Protein AF-A0A1C2HNH4-F1 (afdb_monomer_lite)

Foldseek 3Di:
DPPVVLVVVLVVLVVQLVVLVVQLVVLVVVLVVLVVVLVVLVVVLVVLVPDDDDDPVSVVVNVVSNVVSVVVNVVSVVVSVVSVVVNVVSVVSSVVSVVVSVVSVVVVVVVVVVVVVVVVVVVD

Structure (mmCIF, N/CA/C/O backbone):
data_AF-A0A1C2HNH4-F1
#
_entry.id   AF-A0A1C2HNH4-F1
#
loop_
_atom_site.group_PDB
_atom_site.id
_atom_site.type_symbol
_atom_site.label_atom_id
_atom_site.label_alt_id
_atom_site.label_comp_id
_atom_site.label_asym_id
_atom_site.label_entity_id
_atom_site.label_seq_id
_atom_site.pdbx_PDB_ins_code
_atom_site.Cartn_x
_atom_site.Cartn_y
_atom_site.Cartn_z
_atom_site.occupancy
_atom_site.B_iso_or_equiv
_atom_site.auth_seq_id
_atom_site.auth_comp_id
_atom_site.auth_asym_id
_atom_site.auth_atom_id
_atom_site.pdbx_PDB_model_num
ATOM 1 N N . MET A 1 1 ? 28.973 -1.420 -26.591 1.00 51.28 1 MET A N 1
ATOM 2 C CA . MET A 1 1 ? 28.534 -2.303 -25.484 1.00 51.28 1 MET A CA 1
ATOM 3 C C . MET A 1 1 ? 28.075 -3.635 -26.064 1.00 51.28 1 MET A C 1
ATOM 5 O O . MET A 1 1 ? 27.394 -3.613 -27.083 1.00 51.28 1 MET A O 1
ATOM 9 N N . SER A 1 2 ? 28.463 -4.782 -25.493 1.00 56.69 2 SER A N 1
ATOM 10 C CA . SER A 1 2 ? 27.964 -6.080 -25.979 1.00 56.69 2 SER A CA 1
ATOM 11 C C . SER A 1 2 ? 26.452 -6.173 -25.726 1.00 56.69 2 SER A C 1
ATOM 13 O O . SER A 1 2 ? 25.990 -5.750 -24.667 1.00 56.69 2 SER A O 1
ATOM 15 N N . LYS A 1 3 ? 25.674 -6.693 -26.694 1.00 61.44 3 LYS A N 1
ATOM 16 C CA . LYS A 1 3 ? 24.198 -6.822 -26.616 1.00 61.44 3 LYS A CA 1
ATOM 17 C C . LYS A 1 3 ? 23.726 -7.374 -25.261 1.00 61.44 3 LYS A C 1
ATOM 19 O O . LYS A 1 3 ? 22.752 -6.873 -24.720 1.00 61.44 3 LYS A O 1
ATOM 24 N N . ASN A 1 4 ? 24.490 -8.315 -24.708 1.00 78.94 4 ASN A N 1
ATOM 25 C CA . ASN A 1 4 ? 24.215 -8.989 -23.444 1.00 78.94 4 ASN A CA 1
ATOM 26 C C . ASN A 1 4 ? 24.174 -8.027 -22.235 1.00 78.94 4 ASN A C 1
ATOM 28 O O . ASN A 1 4 ? 23.299 -8.141 -21.390 1.00 78.94 4 ASN A O 1
ATOM 32 N N . ARG A 1 5 ? 25.051 -7.012 -22.177 1.00 86.25 5 ARG A N 1
ATOM 33 C CA . ARG A 1 5 ? 25.101 -6.078 -21.033 1.00 86.25 5 ARG A CA 1
ATOM 34 C C . ARG A 1 5 ? 23.911 -5.121 -20.982 1.00 86.25 5 ARG A C 1
ATOM 36 O O . ARG A 1 5 ? 23.468 -4.761 -19.902 1.00 86.25 5 ARG A O 1
ATOM 43 N N . PHE A 1 6 ? 23.402 -4.687 -22.134 1.00 88.88 6 PHE A N 1
ATOM 44 C CA . PHE A 1 6 ? 22.273 -3.755 -22.162 1.00 88.88 6 PHE A CA 1
ATOM 45 C C . PHE A 1 6 ? 20.948 -4.459 -21.849 1.00 88.88 6 PHE A C 1
ATOM 47 O O . PHE A 1 6 ? 20.142 -3.927 -21.094 1.00 88.88 6 PHE A O 1
ATOM 54 N N . ASP A 1 7 ? 20.761 -5.682 -22.355 1.00 90.00 7 ASP A N 1
ATOM 55 C CA . ASP A 1 7 ? 19.601 -6.508 -21.996 1.00 90.00 7 ASP A CA 1
ATOM 56 C C . ASP A 1 7 ? 19.618 -6.865 -20.494 1.00 90.00 7 ASP A C 1
ATOM 58 O O . ASP A 1 7 ? 18.584 -6.791 -19.835 1.00 90.00 7 ASP A O 1
ATOM 62 N N . GLN A 1 8 ? 20.798 -7.133 -19.915 1.00 93.12 8 GLN A N 1
ATOM 63 C CA . GLN A 1 8 ? 20.963 -7.307 -18.464 1.00 93.12 8 GLN A CA 1
ATOM 64 C C . GLN A 1 8 ? 20.545 -6.065 -17.662 1.00 93.12 8 GLN A C 1
ATOM 66 O O . GLN A 1 8 ? 19.878 -6.197 -16.640 1.00 93.12 8 GLN A O 1
ATOM 71 N N . LEU A 1 9 ? 20.898 -4.856 -18.116 1.00 94.06 9 LEU A N 1
ATOM 72 C CA . LEU A 1 9 ? 20.487 -3.618 -17.441 1.00 94.06 9 LEU A CA 1
ATOM 73 C C . LEU A 1 9 ? 18.966 -3.427 -17.451 1.00 94.06 9 LEU A C 1
ATOM 75 O O . LEU A 1 9 ? 18.409 -2.977 -16.452 1.00 94.06 9 LEU A O 1
ATOM 79 N N . ILE A 1 10 ? 18.294 -3.784 -18.549 1.00 95.19 10 ILE A N 1
ATOM 80 C CA . ILE A 1 10 ? 16.827 -3.735 -18.635 1.00 95.19 10 ILE A CA 1
ATOM 81 C C . ILE A 1 10 ? 16.208 -4.727 -17.651 1.00 95.19 10 ILE A C 1
ATOM 83 O O . ILE A 1 10 ? 15.329 -4.337 -16.891 1.00 95.19 10 ILE A O 1
ATOM 87 N N . ALA A 1 11 ? 16.709 -5.965 -17.602 1.00 95.25 11 ALA A N 1
ATOM 88 C CA . ALA A 1 11 ? 16.213 -6.984 -16.677 1.00 95.25 11 ALA A CA 1
ATOM 89 C C . ALA A 1 11 ? 16.398 -6.581 -15.199 1.00 95.25 11 ALA A C 1
ATOM 91 O O . ALA A 1 11 ? 15.506 -6.776 -14.371 1.00 95.25 11 ALA A O 1
ATOM 92 N N . ILE A 1 12 ? 17.534 -5.959 -14.857 1.00 95.94 12 ILE A N 1
ATOM 93 C CA . ILE A 1 12 ? 17.764 -5.408 -13.513 1.00 95.94 12 ILE A CA 1
ATOM 94 C C . ILE A 1 12 ? 16.768 -4.279 -13.220 1.00 95.94 12 ILE A C 1
ATOM 96 O O . ILE A 1 12 ? 16.172 -4.249 -12.144 1.00 95.94 12 ILE A O 1
ATOM 100 N N . ALA A 1 13 ? 16.557 -3.360 -14.166 1.00 96.38 13 ALA A N 1
ATOM 101 C CA . ALA A 1 13 ? 15.600 -2.269 -14.002 1.00 96.38 13 ALA A CA 1
ATOM 102 C C . ALA A 1 13 ? 14.155 -2.774 -13.857 1.00 96.38 13 ALA A C 1
ATOM 104 O O . ALA A 1 13 ? 13.400 -2.222 -13.060 1.00 96.38 13 ALA A O 1
ATOM 105 N N . GLU A 1 14 ? 13.783 -3.834 -14.577 1.00 96.88 14 GLU A N 1
ATOM 106 C CA . GLU A 1 14 ? 12.489 -4.507 -14.449 1.00 96.88 14 GLU A CA 1
ATOM 107 C C . GLU A 1 14 ? 12.315 -5.121 -13.058 1.00 96.88 14 GLU A C 1
ATOM 109 O O . GLU A 1 14 ? 11.321 -4.850 -12.390 1.00 96.88 14 GLU A O 1
ATOM 114 N N . THR A 1 15 ? 13.328 -5.838 -12.570 1.00 97.50 15 THR A N 1
ATOM 115 C CA . THR A 1 15 ? 13.298 -6.428 -11.225 1.00 97.50 15 THR A CA 1
ATOM 116 C C . THR A 1 15 ? 13.156 -5.349 -10.147 1.00 97.50 15 THR A C 1
ATOM 118 O O . THR A 1 15 ? 12.340 -5.474 -9.239 1.00 97.50 15 THR A O 1
ATOM 121 N N . LEU A 1 16 ? 13.915 -4.251 -10.249 1.00 96.94 16 LEU A N 1
ATOM 122 C CA . LEU A 1 16 ? 13.822 -3.132 -9.304 1.00 96.94 16 LEU A CA 1
ATOM 123 C C . LEU A 1 16 ? 12.452 -2.445 -9.355 1.00 96.94 16 LEU A C 1
ATOM 125 O O . LEU A 1 16 ? 11.907 -2.084 -8.314 1.00 96.94 16 LEU A O 1
ATOM 129 N N . LYS A 1 17 ? 11.888 -2.275 -10.556 1.00 97.06 17 LYS A N 1
ATOM 130 C CA . LYS A 1 17 ? 10.528 -1.764 -10.758 1.00 97.06 17 LYS A CA 1
ATOM 131 C C . LYS A 1 17 ? 9.509 -2.651 -10.039 1.00 97.06 17 LYS A C 1
ATOM 133 O O . LYS A 1 17 ? 8.698 -2.131 -9.275 1.00 97.06 17 LYS A O 1
ATOM 138 N N . ASP A 1 18 ? 9.579 -3.964 -10.230 1.00 97.31 18 ASP A N 1
ATOM 139 C CA . ASP A 1 18 ? 8.629 -4.910 -9.636 1.00 97.31 18 A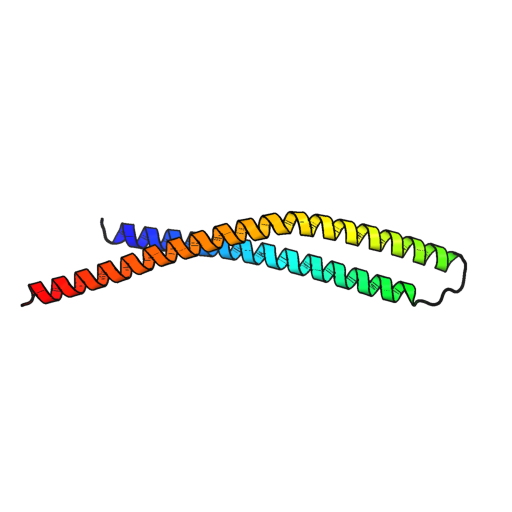SP A CA 1
ATOM 140 C C . ASP A 1 18 ? 8.751 -4.972 -8.109 1.00 97.31 18 ASP A C 1
ATOM 142 O O . ASP A 1 18 ? 7.739 -5.008 -7.407 1.00 97.31 18 ASP A O 1
ATOM 146 N N . VAL A 1 19 ? 9.974 -4.904 -7.573 1.00 97.75 19 VAL A N 1
ATOM 147 C CA . VAL A 1 19 ? 10.218 -4.851 -6.124 1.00 97.75 19 VAL A CA 1
ATOM 148 C C . VAL A 1 19 ? 9.586 -3.606 -5.497 1.00 97.75 19 VAL A C 1
ATOM 150 O O . VAL A 1 19 ? 8.871 -3.724 -4.499 1.00 97.75 19 VAL A O 1
ATOM 153 N N . GLU A 1 20 ? 9.797 -2.421 -6.076 1.00 97.12 20 GLU A N 1
ATOM 154 C CA . GLU A 1 20 ? 9.234 -1.180 -5.526 1.00 97.12 20 GLU A CA 1
ATOM 155 C C . GLU A 1 20 ? 7.707 -1.115 -5.677 1.00 97.12 20 GLU A C 1
ATOM 157 O O . GLU A 1 20 ? 7.013 -0.652 -4.768 1.00 97.12 20 GLU A O 1
ATOM 162 N N . LEU A 1 21 ? 7.153 -1.630 -6.781 1.00 97.56 21 LEU A N 1
ATOM 163 C CA . LEU A 1 21 ? 5.702 -1.761 -6.945 1.00 97.56 21 LEU A CA 1
ATOM 164 C C . LEU A 1 21 ? 5.106 -2.741 -5.929 1.00 97.56 21 LEU A C 1
ATOM 166 O O . LEU A 1 21 ? 4.074 -2.447 -5.324 1.00 97.56 21 LEU A O 1
ATOM 170 N N . GLY A 1 22 ? 5.775 -3.870 -5.688 1.00 98.00 22 GLY A N 1
ATOM 171 C CA . GLY A 1 22 ? 5.382 -4.835 -4.666 1.00 98.00 22 GLY A CA 1
ATOM 172 C C . GLY A 1 22 ? 5.407 -4.234 -3.260 1.00 98.00 22 GLY A C 1
ATOM 173 O O . GLY A 1 22 ? 4.477 -4.447 -2.480 1.00 98.00 22 GLY A O 1
ATOM 174 N N . LYS A 1 23 ? 6.427 -3.428 -2.940 1.00 97.75 23 LYS A N 1
ATOM 175 C CA . LYS A 1 23 ? 6.506 -2.689 -1.673 1.00 97.75 23 LYS A CA 1
ATOM 176 C C . LYS A 1 23 ? 5.346 -1.702 -1.529 1.00 97.75 23 LYS A C 1
ATOM 178 O O . LYS A 1 23 ? 4.660 -1.730 -0.508 1.00 97.75 23 LYS A O 1
ATOM 183 N N . LEU A 1 24 ? 5.083 -0.880 -2.548 1.00 97.88 24 LEU A N 1
ATOM 184 C CA . LEU A 1 24 ? 3.965 0.068 -2.535 1.0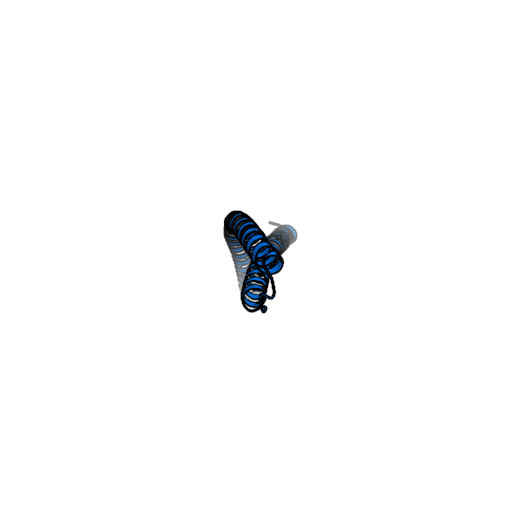0 97.88 24 LEU A CA 1
ATOM 185 C C . LEU A 1 24 ? 2.614 -0.643 -2.360 1.00 97.88 24 LEU A C 1
ATOM 187 O O . LEU A 1 24 ? 1.776 -0.186 -1.585 1.00 97.88 24 LEU A O 1
ATOM 191 N N . ALA A 1 25 ? 2.404 -1.767 -3.049 1.00 97.81 25 ALA A N 1
ATOM 192 C CA . ALA A 1 25 ? 1.175 -2.547 -2.937 1.00 97.81 25 ALA A CA 1
ATOM 193 C C . ALA A 1 25 ? 0.957 -3.074 -1.510 1.00 97.81 25 ALA A C 1
ATOM 195 O O . ALA A 1 25 ? -0.145 -2.951 -0.978 1.00 97.81 25 ALA A O 1
ATOM 196 N N . ARG A 1 26 ? 2.009 -3.593 -0.860 1.00 98.12 26 ARG A N 1
ATOM 197 C CA . ARG A 1 26 ? 1.939 -4.054 0.538 1.00 98.12 26 ARG A CA 1
ATOM 198 C C . ARG A 1 26 ? 1.603 -2.919 1.501 1.00 98.12 26 ARG A C 1
ATOM 200 O O . ARG A 1 26 ? 0.729 -3.091 2.343 1.00 98.12 26 ARG A O 1
ATOM 207 N N . LEU A 1 27 ? 2.245 -1.759 1.351 1.00 97.88 27 LEU A N 1
ATOM 208 C CA . LEU A 1 27 ? 1.977 -0.596 2.206 1.00 97.88 27 LEU A CA 1
ATOM 209 C C . LEU A 1 27 ? 0.540 -0.086 2.033 1.00 97.88 27 LEU A C 1
ATOM 211 O O . LEU A 1 27 ? -0.133 0.214 3.014 1.00 97.88 27 LEU A O 1
ATOM 215 N N . ARG A 1 28 ? 0.024 -0.060 0.798 1.00 96.75 28 ARG A N 1
ATOM 216 C CA . ARG A 1 28 ? -1.382 0.287 0.534 1.00 96.75 28 ARG A CA 1
ATOM 217 C C . ARG A 1 28 ? -2.361 -0.729 1.114 1.00 96.75 28 ARG A C 1
ATOM 219 O O . ARG A 1 28 ? -3.386 -0.328 1.652 1.00 96.75 28 ARG A O 1
ATOM 226 N N . ALA A 1 29 ? -2.049 -2.021 1.034 1.00 97.50 29 ALA A N 1
ATOM 227 C CA . ALA A 1 29 ? -2.869 -3.059 1.653 1.00 97.50 29 ALA A CA 1
ATOM 228 C C . ALA A 1 29 ? -2.904 -2.907 3.183 1.00 97.50 29 ALA A C 1
ATOM 230 O O . ALA A 1 29 ? -3.969 -3.006 3.784 1.00 97.50 29 ALA A O 1
ATOM 231 N N . GLN A 1 30 ? -1.764 -2.589 3.803 1.00 97.88 30 GLN A N 1
ATOM 232 C CA . GLN A 1 30 ? -1.694 -2.289 5.232 1.00 97.88 30 GLN A CA 1
ATOM 233 C C . GLN A 1 30 ? -2.525 -1.049 5.595 1.00 97.88 30 GLN A C 1
ATOM 235 O O . GLN A 1 30 ? -3.248 -1.066 6.588 1.00 97.88 30 GLN A O 1
ATOM 240 N N . GLN A 1 31 ? -2.477 0.002 4.772 1.00 97.25 31 GLN A N 1
ATOM 241 C CA . GLN A 1 31 ? -3.270 1.215 4.983 1.00 97.25 31 GLN A CA 1
ATOM 242 C C . GLN A 1 31 ? -4.771 0.923 4.898 1.00 97.25 31 GLN A C 1
ATOM 244 O O . GLN A 1 31 ? -5.530 1.355 5.761 1.00 97.25 31 GLN A O 1
ATOM 249 N N . ALA A 1 32 ? -5.192 0.150 3.895 1.00 96.69 32 ALA A N 1
ATOM 250 C CA . ALA A 1 32 ? -6.582 -0.267 3.741 1.00 96.69 32 ALA A CA 1
ATOM 251 C C . ALA A 1 32 ? -7.061 -1.128 4.923 1.00 96.69 32 ALA A C 1
ATOM 253 O O . ALA A 1 32 ? -8.176 -0.937 5.400 1.00 96.69 32 ALA A O 1
ATOM 254 N N . ALA A 1 33 ? -6.216 -2.028 5.436 1.00 97.19 33 ALA A N 1
ATOM 255 C CA . ALA A 1 33 ? -6.543 -2.846 6.602 1.00 97.19 33 ALA A CA 1
ATOM 256 C C . ALA A 1 33 ? -6.751 -1.998 7.870 1.00 97.19 33 ALA A C 1
ATOM 258 O O . ALA A 1 33 ? -7.703 -2.234 8.610 1.00 97.19 33 ALA A O 1
ATOM 259 N N . LEU A 1 34 ? -5.906 -0.987 8.098 1.00 97.25 34 LEU A N 1
ATOM 260 C CA . LEU A 1 34 ? -6.059 -0.061 9.225 1.00 97.25 34 LEU A CA 1
ATOM 261 C C . LEU A 1 34 ? -7.343 0.772 9.119 1.00 97.25 34 LEU A C 1
ATOM 263 O O . LEU A 1 34 ? -8.056 0.916 10.110 1.00 97.25 34 LEU A O 1
ATOM 267 N N . LEU A 1 35 ? -7.669 1.273 7.923 1.00 96.69 35 LEU A N 1
ATOM 268 C CA . LEU A 1 35 ? -8.919 2.003 7.682 1.00 96.69 35 LEU A CA 1
ATOM 269 C C . LEU A 1 35 ? -10.145 1.113 7.919 1.00 96.69 35 LEU A C 1
ATOM 271 O O . LEU A 1 35 ? -11.058 1.518 8.631 1.00 96.69 35 LEU A O 1
ATOM 275 N N . SER A 1 36 ? -10.128 -0.125 7.416 1.00 97.25 36 SER A N 1
ATOM 276 C CA . SER A 1 36 ? -11.192 -1.104 7.676 1.00 97.25 36 SER A CA 1
ATOM 277 C C . SER A 1 36 ? -11.350 -1.371 9.174 1.00 97.25 36 SER A C 1
ATOM 279 O O . SER A 1 36 ? -12.459 -1.351 9.693 1.00 97.25 36 SER A O 1
ATOM 281 N N . GLN A 1 37 ? -10.243 -1.552 9.900 1.00 96.69 37 GLN A N 1
ATOM 282 C CA . GLN A 1 37 ? -10.279 -1.770 11.346 1.00 96.69 37 GLN A CA 1
ATOM 283 C C . GLN A 1 37 ? -10.865 -0.564 12.099 1.00 96.69 37 GLN A C 1
ATOM 285 O O . GLN A 1 37 ? -11.582 -0.735 13.087 1.00 96.69 37 GLN A O 1
ATOM 290 N N . GLN A 1 38 ? -10.567 0.657 11.651 1.00 96.69 38 GLN A N 1
ATOM 291 C CA . GLN A 1 38 ? -11.137 1.879 12.214 1.00 96.69 38 GLN A CA 1
ATOM 292 C C . GLN A 1 38 ? -12.647 1.969 11.959 1.00 96.69 38 GLN A C 1
ATOM 294 O O . GLN A 1 38 ? -13.403 2.317 12.869 1.00 96.69 38 GLN A O 1
ATOM 299 N N . GLU A 1 39 ? -13.094 1.645 10.746 1.00 95.94 39 GLU A N 1
ATOM 300 C CA . GLU A 1 39 ? -14.513 1.593 10.383 1.00 95.94 39 GLU A CA 1
ATOM 301 C C . GLU A 1 39 ? -15.269 0.556 11.221 1.00 95.94 39 GLU A C 1
ATOM 303 O O . GLU A 1 39 ? -16.299 0.891 11.812 1.00 95.94 39 GLU A O 1
ATOM 308 N N . ASP A 1 40 ? -14.715 -0.651 11.363 1.00 96.12 40 ASP A N 1
ATOM 309 C CA . ASP A 1 40 ? -15.289 -1.733 12.166 1.00 96.12 40 ASP A CA 1
ATOM 310 C C . ASP A 1 40 ? -15.404 -1.344 13.646 1.00 96.12 40 ASP A C 1
ATOM 312 O O . ASP A 1 40 ? -16.447 -1.551 14.271 1.00 96.12 40 ASP A O 1
ATOM 316 N N . LEU A 1 41 ? -14.366 -0.722 14.218 1.00 95.88 41 LEU A N 1
ATOM 317 C CA . LEU A 1 41 ? -14.397 -0.232 15.600 1.00 95.88 41 LEU A CA 1
ATOM 318 C C . LEU A 1 41 ? -15.439 0.872 15.793 1.00 95.88 41 LEU A C 1
ATOM 320 O O . LEU A 1 41 ? -16.173 0.861 16.781 1.00 95.88 41 LEU A O 1
ATOM 324 N N . ASN A 1 42 ? -15.540 1.806 14.848 1.00 93.44 42 ASN A N 1
ATOM 325 C CA . ASN A 1 42 ? -16.541 2.867 14.897 1.00 93.44 42 ASN A CA 1
ATOM 326 C C . ASN A 1 42 ? -17.966 2.311 14.771 1.00 93.44 42 ASN A C 1
ATOM 328 O O . ASN A 1 42 ? -18.871 2.771 15.471 1.00 93.44 42 ASN A O 1
ATOM 332 N N . ALA A 1 43 ? -18.181 1.323 13.901 1.00 94.12 43 ALA A N 1
ATOM 333 C CA . ALA A 1 43 ? -19.460 0.638 13.762 1.00 94.12 43 ALA A CA 1
ATOM 334 C C . ALA A 1 43 ? -19.818 -0.131 15.042 1.00 94.12 43 ALA A C 1
ATOM 336 O O . ALA A 1 43 ? -20.925 0.024 15.559 1.00 94.12 43 ALA A O 1
ATOM 337 N N . SER A 1 44 ? -18.863 -0.876 15.601 1.00 94.56 44 SER A N 1
ATOM 338 C CA . SER A 1 44 ? -19.029 -1.613 16.855 1.00 94.56 44 SER A CA 1
ATOM 339 C C . SER A 1 44 ? -19.348 -0.675 18.026 1.00 94.56 44 SER A C 1
ATOM 341 O O . SER A 1 44 ? -20.274 -0.938 18.790 1.00 94.56 44 SER A O 1
ATOM 343 N N . ALA A 1 45 ? -18.687 0.484 18.115 1.00 92.06 45 ALA A N 1
ATOM 344 C CA . ALA A 1 45 ? -18.970 1.482 19.144 1.00 92.06 45 ALA A CA 1
ATOM 345 C C . ALA A 1 45 ? -20.338 2.147 19.006 1.00 92.06 45 ALA A C 1
ATOM 347 O O . ALA A 1 45 ? -21.013 2.372 20.013 1.00 92.06 45 ALA A O 1
ATOM 348 N N . LYS A 1 46 ? -20.788 2.410 17.776 1.00 91.50 46 LYS A N 1
ATOM 349 C CA . LYS A 1 46 ? -22.159 2.873 17.528 1.00 91.50 46 LYS A CA 1
ATOM 350 C C . LYS A 1 46 ? -23.183 1.820 17.943 1.00 91.50 46 LYS A C 1
ATOM 352 O O . LYS A 1 46 ? -24.160 2.167 18.591 1.00 91.50 46 LYS A O 1
ATOM 357 N N . GLN A 1 47 ? -22.949 0.549 17.618 1.00 92.00 47 GLN A N 1
ATOM 358 C CA . GLN A 1 47 ? -23.832 -0.550 18.021 1.00 92.00 47 GLN A CA 1
ATOM 359 C C . GLN A 1 47 ? -23.880 -0.716 19.544 1.00 92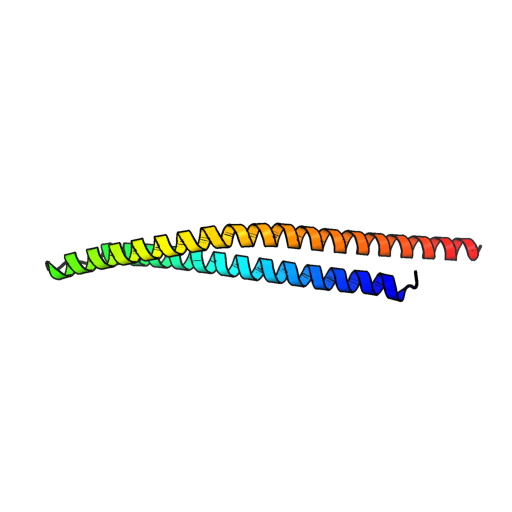.00 47 GLN A C 1
ATOM 361 O O . GLN A 1 47 ? -24.965 -0.827 20.106 1.00 92.00 47 GLN A O 1
ATOM 366 N N . ALA A 1 48 ? -22.732 -0.656 20.222 1.00 88.88 48 ALA A N 1
ATOM 367 C CA . ALA A 1 48 ? -22.661 -0.731 21.680 1.00 88.88 48 ALA A CA 1
ATOM 368 C C . ALA A 1 48 ? -23.428 0.413 22.367 1.00 88.88 48 ALA A C 1
ATOM 370 O O . ALA A 1 48 ? -24.017 0.211 23.426 1.00 88.88 48 ALA A O 1
ATOM 371 N N . ALA A 1 49 ? -23.467 1.604 21.759 1.00 87.31 49 ALA A N 1
ATOM 372 C CA . ALA A 1 49 ? -24.233 2.743 22.266 1.00 87.31 49 ALA A CA 1
ATOM 373 C C . ALA A 1 49 ? -25.759 2.595 22.101 1.00 87.31 49 ALA A C 1
ATOM 375 O O . ALA A 1 49 ? -26.505 3.339 22.733 1.00 87.31 49 ALA A O 1
ATOM 376 N N . LEU A 1 50 ? -26.223 1.660 21.265 1.00 89.94 50 LEU A N 1
ATOM 377 C CA . LEU A 1 50 ? -27.645 1.372 21.046 1.00 89.94 50 LEU A CA 1
ATOM 378 C C . LEU A 1 50 ? -28.169 0.235 21.935 1.00 89.94 50 LEU A C 1
ATOM 380 O O . LEU A 1 50 ? -29.362 -0.065 21.895 1.00 89.94 50 LEU A O 1
ATOM 384 N N . LEU A 1 51 ? -27.298 -0.420 22.710 1.00 89.12 51 LEU A N 1
ATOM 385 C CA . LEU A 1 51 ? -27.712 -1.493 23.606 1.00 89.12 51 LEU A CA 1
ATOM 386 C C . LEU A 1 51 ? -28.577 -0.936 24.751 1.00 89.12 51 LEU A C 1
ATOM 388 O O . LEU A 1 51 ? -28.263 0.124 25.298 1.00 89.12 51 LEU A O 1
ATOM 392 N N . PRO A 1 52 ? -29.662 -1.638 25.130 1.00 88.12 52 PRO A N 1
ATOM 393 C CA . PRO A 1 52 ? -30.501 -1.225 26.244 1.00 88.12 52 PRO A CA 1
ATOM 394 C C . PRO A 1 52 ? -29.707 -1.280 27.553 1.00 88.12 52 PRO A C 1
ATOM 396 O O . PRO A 1 52 ? -29.085 -2.291 27.866 1.00 88.12 52 PRO A O 1
ATOM 399 N N . VAL A 1 53 ? -29.759 -0.191 28.316 1.00 88.88 53 VAL A N 1
ATOM 400 C CA . VAL A 1 53 ? -29.138 -0.074 29.640 1.00 88.88 53 VAL A CA 1
ATOM 401 C C . VAL A 1 53 ? -30.155 -0.520 30.686 1.00 88.88 53 VAL A C 1
ATOM 403 O O . VAL A 1 53 ? -31.206 0.110 30.814 1.00 88.88 53 VAL A O 1
ATOM 406 N N . GLN A 1 54 ? -29.865 -1.599 31.414 1.00 89.44 54 GLN A N 1
ATOM 407 C CA . GLN A 1 54 ? -30.768 -2.145 32.433 1.00 89.44 54 GLN A CA 1
ATOM 408 C C . GLN A 1 54 ? -30.392 -1.682 33.841 1.00 89.44 54 GLN A C 1
ATOM 410 O O . GLN A 1 54 ? -31.272 -1.492 34.681 1.00 89.44 54 GLN A O 1
ATOM 415 N N . ASP A 1 55 ? -29.101 -1.458 34.096 1.00 92.62 55 ASP A N 1
ATOM 416 C CA . ASP A 1 55 ? -28.609 -1.021 35.399 1.00 92.62 55 ASP A CA 1
ATOM 417 C C . ASP A 1 55 ? -27.388 -0.076 35.324 1.00 92.62 55 ASP A C 1
ATOM 419 O O . ASP A 1 55 ? -26.891 0.301 34.261 1.00 92.62 55 ASP A O 1
ATOM 423 N N . ALA A 1 56 ? -26.897 0.348 36.492 1.00 89.12 56 ALA A N 1
ATOM 424 C CA . ALA A 1 56 ? -25.732 1.227 36.602 1.00 89.12 56 ALA A CA 1
ATOM 425 C C . ALA A 1 56 ? -24.401 0.553 36.200 1.00 89.12 56 ALA A C 1
ATOM 427 O O . ALA A 1 56 ? -23.411 1.248 35.949 1.00 89.12 56 ALA A O 1
ATOM 428 N N . THR A 1 57 ? -24.343 -0.779 36.164 1.00 91.75 57 THR A N 1
ATOM 429 C CA . THR A 1 57 ? -23.183 -1.541 35.682 1.00 91.75 57 THR A CA 1
ATOM 430 C C . THR A 1 57 ? -23.090 -1.439 34.165 1.00 91.75 57 THR A C 1
ATOM 432 O O . THR A 1 57 ? -22.003 -1.167 33.650 1.00 91.75 57 THR A O 1
ATOM 435 N N . ASP A 1 58 ? -24.218 -1.554 33.462 1.00 90.19 58 ASP A N 1
ATOM 436 C CA . ASP A 1 58 ? -24.293 -1.397 32.005 1.00 90.19 58 ASP A CA 1
ATOM 437 C C . ASP A 1 58 ? -23.807 -0.015 31.553 1.00 90.19 58 ASP A C 1
ATOM 439 O O . ASP A 1 58 ? -23.028 0.091 30.602 1.00 90.19 58 ASP A O 1
ATOM 443 N N . VAL A 1 59 ? -24.184 1.046 32.283 1.00 88.38 59 VAL A N 1
ATOM 444 C CA . VAL A 1 59 ? -23.691 2.415 32.030 1.00 88.38 59 VAL A CA 1
ATOM 445 C C . VAL A 1 59 ? -22.164 2.457 32.090 1.00 88.38 59 VAL A C 1
ATOM 447 O O . VAL A 1 59 ? -21.513 2.880 31.133 1.00 88.38 59 VAL A O 1
ATOM 450 N N . LYS A 1 60 ? -21.577 1.953 33.185 1.00 91.88 60 LYS A N 1
ATOM 451 C CA . LYS A 1 60 ? -20.118 1.940 33.378 1.00 91.88 60 LYS A CA 1
ATOM 452 C C . LYS A 1 60 ? -19.402 1.103 32.320 1.00 91.88 60 LYS A C 1
ATOM 454 O O . LYS A 1 60 ? -18.295 1.450 31.909 1.00 91.88 60 LYS A O 1
ATOM 459 N N . MET A 1 61 ? -19.997 -0.008 31.890 1.00 91.25 61 MET A N 1
ATOM 460 C CA . MET A 1 61 ? -19.426 -0.862 30.848 1.00 91.25 61 MET A CA 1
ATOM 461 C C . MET A 1 61 ? -19.461 -0.184 29.476 1.00 91.25 61 MET A C 1
ATOM 463 O O . MET A 1 61 ? -18.458 -0.232 28.763 1.00 91.25 61 MET A O 1
ATOM 467 N N . SER A 1 62 ? -20.553 0.503 29.132 1.00 90.56 62 SER A N 1
ATOM 468 C CA . SER A 1 62 ? -20.653 1.280 27.891 1.00 90.56 62 SER A CA 1
ATOM 469 C C . SER A 1 62 ? -19.644 2.434 27.856 1.00 90.56 62 SER A C 1
ATOM 471 O O . SER A 1 62 ? -18.958 2.624 26.851 1.00 90.56 62 SER A O 1
ATOM 473 N N . GLU A 1 63 ? -19.475 3.160 28.966 1.00 90.38 63 GLU A N 1
ATOM 474 C CA . GLU A 1 63 ? -18.455 4.212 29.097 1.00 90.38 63 GLU A CA 1
ATOM 475 C C . GLU A 1 63 ? -17.037 3.659 28.912 1.00 90.38 63 GLU A C 1
ATOM 477 O O . GLU A 1 63 ? -16.292 4.145 28.061 1.00 90.38 63 GLU A O 1
ATOM 482 N N . ARG A 1 64 ? -16.686 2.579 29.623 1.00 93.88 64 ARG A N 1
ATOM 483 C CA . ARG A 1 64 ? -15.375 1.922 29.488 1.00 93.88 64 ARG A CA 1
ATOM 484 C C . ARG A 1 64 ? -15.115 1.425 28.073 1.00 93.88 64 ARG A C 1
ATOM 486 O O . ARG A 1 64 ? -13.997 1.551 27.576 1.00 93.88 64 ARG A O 1
ATOM 493 N N . TYR A 1 65 ? -16.128 0.848 27.431 1.00 94.00 65 TYR A N 1
ATOM 494 C CA . TYR A 1 65 ? -16.018 0.397 26.051 1.00 94.00 65 TYR A CA 1
ATOM 495 C C . TYR A 1 65 ? -15.781 1.583 25.107 1.00 94.00 65 TYR A C 1
ATOM 497 O O . TYR A 1 65 ? -14.903 1.511 24.248 1.00 94.00 65 TYR A O 1
ATOM 505 N N . ARG A 1 66 ? -16.509 2.694 25.283 1.00 91.25 66 ARG A N 1
ATOM 506 C CA . ARG A 1 66 ? -16.341 3.913 24.479 1.00 91.25 66 ARG A CA 1
ATOM 507 C C . ARG A 1 66 ? -14.938 4.497 24.629 1.00 91.25 66 ARG A C 1
ATOM 509 O O . ARG A 1 66 ? -14.312 4.822 23.621 1.00 91.25 66 ARG A O 1
ATOM 516 N N . ASP A 1 67 ? -14.428 4.577 25.854 1.00 94.19 67 ASP A N 1
ATOM 517 C CA . ASP A 1 67 ? -13.072 5.059 26.130 1.00 94.19 67 ASP A CA 1
ATOM 518 C C . ASP A 1 67 ? -12.014 4.141 25.510 1.00 94.19 67 ASP A C 1
ATOM 520 O O . ASP A 1 67 ? -11.060 4.604 24.878 1.00 94.19 67 ASP A O 1
ATOM 524 N N . TRP A 1 68 ? -12.199 2.823 25.636 1.00 96.12 68 TRP A N 1
ATOM 525 C CA . TRP A 1 68 ? -11.333 1.835 25.000 1.00 96.12 68 TRP A CA 1
ATOM 526 C C . TRP A 1 68 ? -11.341 1.974 23.473 1.00 96.12 68 TRP A C 1
ATOM 528 O O . TRP A 1 68 ? -10.269 2.054 22.871 1.00 96.12 68 TRP A O 1
ATOM 538 N N . ALA A 1 69 ? -12.519 2.062 22.849 1.00 95.19 69 ALA A N 1
ATOM 539 C CA . ALA A 1 69 ? -12.664 2.209 21.404 1.00 95.19 69 ALA A CA 1
ATOM 540 C C . ALA A 1 69 ? -12.023 3.518 20.919 1.00 95.19 69 ALA A C 1
ATOM 542 O O . ALA A 1 69 ? -11.247 3.506 19.965 1.00 95.19 69 ALA A O 1
ATOM 543 N N . GLY A 1 70 ? -12.248 4.628 21.630 1.00 94.50 70 GLY A N 1
ATOM 544 C CA . GLY A 1 70 ? -11.619 5.915 21.334 1.00 94.50 70 GLY A CA 1
ATOM 545 C C . GLY A 1 70 ? -10.091 5.863 21.418 1.00 94.50 70 GLY A C 1
ATOM 546 O O . GLY A 1 70 ? -9.402 6.391 20.546 1.00 94.50 70 GLY A O 1
ATOM 547 N N . ASN A 1 71 ? -9.536 5.178 22.421 1.00 96.31 71 ASN A N 1
ATOM 548 C CA . ASN A 1 71 ? -8.089 4.981 22.536 1.00 96.31 71 ASN A CA 1
ATOM 549 C C . ASN A 1 71 ? -7.529 4.080 21.426 1.00 96.31 71 ASN A C 1
ATOM 551 O O . ASN A 1 71 ? -6.434 4.338 20.926 1.00 96.31 71 ASN A O 1
ATOM 555 N N . LYS A 1 72 ? -8.272 3.048 21.008 1.00 96.44 72 LYS A N 1
ATOM 556 C CA . LYS A 1 72 ? -7.886 2.193 19.877 1.00 96.44 72 LYS A CA 1
ATOM 557 C C . LYS A 1 72 ? -7.871 2.960 18.560 1.00 96.44 72 LYS A C 1
ATOM 559 O O . LYS A 1 72 ? -6.889 2.851 17.832 1.00 96.44 72 LYS A O 1
ATOM 564 N N . VAL A 1 73 ? -8.891 3.775 18.299 1.00 95.75 73 VAL A N 1
ATOM 565 C CA . VAL A 1 73 ? -8.957 4.631 17.106 1.00 95.75 73 VAL A CA 1
ATOM 566 C C . VAL A 1 73 ? -7.778 5.605 17.062 1.00 95.75 73 VAL A C 1
ATOM 568 O O . VAL A 1 73 ? -7.085 5.653 16.054 1.00 95.75 73 VAL A O 1
ATOM 571 N N . LYS A 1 74 ? -7.455 6.281 18.174 1.00 95.69 74 LYS A N 1
ATOM 572 C CA . LYS A 1 74 ? -6.267 7.156 18.254 1.00 95.69 74 LYS A CA 1
ATOM 573 C C . LYS A 1 74 ? -4.959 6.420 17.942 1.00 95.69 74 LYS A C 1
ATOM 575 O O . LYS A 1 74 ? -4.059 6.996 17.336 1.00 95.69 74 LYS A O 1
ATOM 580 N N . GLY A 1 75 ? -4.841 5.161 18.371 1.00 97.38 75 GLY A N 1
ATOM 581 C CA . GLY A 1 75 ? -3.700 4.309 18.033 1.00 97.38 75 GLY A CA 1
ATOM 582 C C . GLY A 1 75 ? -3.611 4.033 16.530 1.00 97.38 75 GLY A C 1
ATOM 583 O O . GLY A 1 75 ? -2.549 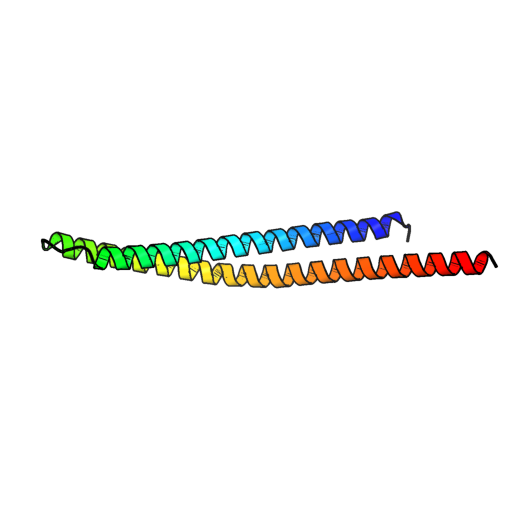4.213 15.941 1.00 97.38 75 GLY A O 1
ATOM 584 N N . ILE A 1 76 ? -4.738 3.679 15.907 1.00 96.88 76 ILE A N 1
ATOM 585 C CA . ILE A 1 76 ? -4.827 3.454 14.457 1.00 96.88 76 ILE A CA 1
ATOM 586 C C . ILE A 1 76 ? -4.497 4.732 13.678 1.00 96.88 76 ILE A C 1
ATOM 588 O O . ILE A 1 76 ? -3.728 4.670 12.723 1.00 96.88 76 ILE A O 1
ATOM 592 N N . ASP A 1 77 ? -5.002 5.892 14.105 1.00 96.31 77 ASP A N 1
ATOM 593 C CA . ASP A 1 77 ? -4.692 7.182 13.476 1.00 96.31 77 ASP A CA 1
ATOM 594 C C . ASP A 1 77 ? -3.185 7.473 13.505 1.00 96.31 77 ASP A C 1
ATOM 596 O O . ASP A 1 77 ? -2.601 7.881 12.499 1.00 96.31 77 ASP A O 1
ATOM 600 N N . ALA A 1 78 ? -2.523 7.215 14.637 1.00 96.19 78 ALA A N 1
ATOM 601 C CA . ALA A 1 78 ? -1.077 7.386 14.755 1.00 96.19 78 ALA A CA 1
ATOM 602 C C . ALA A 1 78 ? -0.299 6.445 13.817 1.00 96.19 78 ALA A C 1
ATOM 604 O O . ALA A 1 78 ? 0.715 6.848 13.238 1.00 96.19 78 ALA A O 1
ATOM 605 N N . ASP A 1 79 ? -0.767 5.209 13.641 1.00 96.19 79 ASP A N 1
ATOM 606 C CA . ASP A 1 79 ? -0.157 4.244 12.726 1.00 96.19 79 ASP A CA 1
ATOM 607 C C . ASP A 1 79 ? -0.406 4.609 11.255 1.00 96.19 79 ASP A C 1
ATOM 609 O O . ASP A 1 79 ? 0.515 4.521 10.441 1.00 96.19 79 ASP A O 1
ATOM 613 N N . LEU A 1 80 ? -1.595 5.117 10.917 1.00 96.25 80 LEU A N 1
ATOM 614 C CA . LEU A 1 80 ? -1.914 5.647 9.589 1.00 96.25 80 LEU A CA 1
ATOM 615 C C . LEU A 1 80 ? -1.033 6.847 9.227 1.00 96.25 80 LEU A C 1
ATOM 617 O O . LEU A 1 80 ? -0.549 6.924 8.097 1.00 96.25 80 LEU A O 1
ATOM 621 N N . VAL A 1 81 ? -0.772 7.757 10.172 1.00 95.94 81 VAL A N 1
ATOM 622 C CA . VAL A 1 81 ? 0.129 8.901 9.949 1.00 95.94 81 VAL A CA 1
ATOM 623 C C . VAL A 1 81 ? 1.541 8.423 9.617 1.00 95.94 81 VAL A C 1
ATOM 625 O O . VAL A 1 81 ? 2.119 8.876 8.626 1.00 95.94 81 VAL A O 1
ATOM 628 N N . LYS A 1 82 ? 2.089 7.474 10.385 1.00 94.12 82 LYS A N 1
ATOM 629 C CA . LYS A 1 82 ? 3.419 6.903 10.106 1.00 94.12 82 LYS A CA 1
ATOM 630 C C . LYS A 1 82 ? 3.449 6.237 8.733 1.00 94.12 82 LYS A C 1
ATOM 632 O O . LYS A 1 82 ? 4.307 6.547 7.909 1.00 94.12 82 LYS A O 1
ATOM 637 N N . LEU A 1 83 ? 2.456 5.394 8.461 1.00 96.00 83 LEU A N 1
ATOM 638 C CA . LEU A 1 83 ? 2.353 4.650 7.214 1.00 96.00 83 LEU A CA 1
ATOM 639 C C . LEU A 1 83 ? 2.184 5.566 5.994 1.00 96.00 83 LEU A C 1
ATOM 641 O O . LEU A 1 83 ? 2.695 5.250 4.924 1.00 96.00 83 LEU A O 1
ATOM 645 N N . SER A 1 84 ? 1.514 6.714 6.138 1.00 94.00 84 SER A N 1
ATOM 646 C CA . SER A 1 84 ? 1.327 7.669 5.037 1.00 94.00 84 SER A CA 1
ATOM 647 C C . SER A 1 84 ? 2.657 8.166 4.462 1.00 94.00 84 SER A C 1
ATOM 649 O O . SER A 1 84 ? 2.808 8.271 3.243 1.00 94.00 84 SER A O 1
ATOM 651 N N . THR A 1 85 ? 3.651 8.383 5.328 1.00 94.12 85 THR A N 1
ATOM 652 C CA . THR A 1 85 ? 4.989 8.817 4.913 1.00 94.12 85 THR A CA 1
ATOM 653 C C . THR A 1 85 ? 5.690 7.708 4.130 1.00 94.12 85 THR A C 1
ATOM 655 O O . THR A 1 85 ? 6.240 7.962 3.057 1.00 94.12 85 THR A O 1
ATOM 658 N N . ASP A 1 86 ? 5.604 6.466 4.609 1.00 95.31 86 ASP A N 1
ATOM 659 C CA . ASP A 1 86 ? 6.185 5.300 3.938 1.00 95.31 86 ASP A CA 1
ATOM 660 C C . ASP A 1 86 ? 5.523 5.028 2.578 1.00 95.31 86 ASP A C 1
ATOM 662 O O . ASP A 1 86 ? 6.207 4.693 1.606 1.00 95.31 86 ASP A O 1
ATOM 666 N N . VAL A 1 87 ? 4.200 5.205 2.481 1.00 96.69 87 VAL A N 1
ATOM 667 C CA . VAL A 1 87 ? 3.437 5.065 1.230 1.00 96.69 87 VAL A CA 1
ATOM 668 C C . VAL A 1 87 ? 3.881 6.104 0.205 1.00 96.69 87 VAL A C 1
ATOM 670 O O . VAL A 1 87 ? 4.128 5.741 -0.946 1.00 96.69 87 VAL A O 1
ATOM 673 N N . GLU A 1 88 ? 4.022 7.374 0.590 1.00 96.00 88 GLU A N 1
ATOM 674 C CA . GLU A 1 88 ? 4.460 8.425 -0.336 1.00 96.00 88 GLU A CA 1
ATOM 675 C C . GLU A 1 88 ? 5.917 8.233 -0.781 1.00 96.00 88 GLU A C 1
ATOM 677 O O . GLU A 1 88 ? 6.228 8.355 -1.970 1.00 96.00 88 GLU A O 1
ATOM 682 N N . GLN A 1 89 ? 6.807 7.815 0.122 1.00 96.19 89 GLN A N 1
ATOM 683 C CA . GLN A 1 89 ? 8.181 7.462 -0.245 1.00 96.19 89 GLN A CA 1
ATOM 684 C C . GLN A 1 89 ? 8.228 6.274 -1.217 1.00 96.19 89 GLN A C 1
ATOM 686 O O . GLN A 1 89 ? 8.919 6.332 -2.238 1.00 96.19 89 GLN A O 1
ATOM 691 N N . ALA A 1 90 ? 7.464 5.210 -0.952 1.00 96.62 90 ALA A N 1
ATOM 692 C CA . ALA A 1 90 ? 7.373 4.054 -1.845 1.00 96.62 90 ALA A CA 1
ATOM 693 C C . ALA A 1 90 ? 6.731 4.413 -3.195 1.00 96.62 90 ALA A C 1
ATOM 695 O O . ALA A 1 90 ? 7.115 3.882 -4.242 1.00 96.62 90 ALA A O 1
ATOM 696 N N . ARG A 1 91 ? 5.781 5.353 -3.211 1.00 97.62 91 ARG A N 1
ATOM 697 C CA . ARG A 1 91 ? 5.177 5.883 -4.436 1.00 97.62 91 ARG A CA 1
ATOM 698 C C . ARG A 1 91 ? 6.200 6.632 -5.283 1.00 97.62 91 ARG A C 1
ATOM 700 O O . ARG A 1 91 ? 6.288 6.380 -6.482 1.00 97.62 91 ARG A O 1
ATOM 707 N N . ALA A 1 92 ? 6.995 7.510 -4.677 1.00 97.69 92 ALA A N 1
ATOM 708 C CA . ALA A 1 92 ? 8.056 8.222 -5.383 1.00 97.69 92 ALA A CA 1
ATOM 709 C C . ALA A 1 92 ? 9.130 7.256 -5.918 1.00 97.69 92 ALA A C 1
ATOM 711 O O . ALA A 1 92 ? 9.520 7.346 -7.084 1.00 97.69 92 ALA A O 1
ATOM 712 N N . ALA A 1 93 ? 9.560 6.289 -5.099 1.00 96.81 93 ALA A N 1
ATOM 713 C CA . ALA A 1 93 ? 10.549 5.285 -5.487 1.00 96.81 93 ALA A CA 1
ATOM 714 C C . ALA A 1 93 ? 10.059 4.410 -6.652 1.00 96.81 93 ALA A C 1
ATOM 716 O O . ALA A 1 93 ? 10.759 4.267 -7.657 1.00 96.81 93 ALA A O 1
ATOM 717 N N . SER A 1 94 ? 8.836 3.882 -6.566 1.00 96.19 94 SER A N 1
ATOM 718 C CA . SER A 1 94 ? 8.242 3.076 -7.640 1.00 96.19 94 SER A CA 1
ATOM 719 C C . SER A 1 94 ? 8.064 3.875 -8.932 1.00 96.19 94 SER A C 1
ATOM 721 O O . SER A 1 94 ? 8.460 3.393 -9.992 1.00 96.19 94 SER A O 1
ATOM 723 N N . ALA A 1 95 ? 7.576 5.119 -8.865 1.00 97.56 95 ALA A N 1
ATOM 724 C CA . ALA A 1 95 ? 7.467 5.991 -10.035 1.00 97.56 95 ALA A CA 1
ATOM 725 C C . ALA A 1 95 ? 8.832 6.223 -10.706 1.00 97.56 95 ALA A C 1
ATOM 727 O O . ALA A 1 95 ? 8.950 6.150 -11.932 1.00 97.56 95 ALA A O 1
ATOM 728 N N . HIS A 1 96 ? 9.881 6.435 -9.908 1.00 97.25 96 HIS A N 1
ATOM 729 C CA . HIS A 1 96 ? 11.238 6.587 -10.418 1.00 97.25 96 HIS A CA 1
ATOM 730 C C . HIS A 1 96 ? 11.739 5.318 -11.126 1.00 97.25 96 HIS A C 1
ATOM 732 O O . HIS A 1 96 ? 12.269 5.406 -12.235 1.00 97.25 96 HIS A O 1
ATOM 738 N N . ARG A 1 97 ? 11.543 4.130 -10.533 1.00 96.81 97 ARG A N 1
ATOM 739 C CA . ARG A 1 97 ? 11.966 2.855 -11.141 1.00 96.81 97 ARG A CA 1
ATOM 740 C C . ARG A 1 97 ? 11.198 2.520 -12.415 1.00 96.81 97 ARG A C 1
ATOM 742 O O . ARG A 1 97 ? 11.818 2.096 -13.389 1.00 96.81 97 ARG A O 1
ATOM 749 N N . VAL A 1 98 ? 9.889 2.771 -12.442 1.00 96.94 98 VAL A N 1
ATOM 750 C CA . VAL A 1 98 ? 9.068 2.649 -13.659 1.00 96.94 98 VAL A CA 1
ATOM 751 C C . VAL A 1 98 ? 9.626 3.554 -14.759 1.00 96.94 98 VAL A C 1
ATOM 753 O O . VAL A 1 98 ? 9.899 3.084 -15.861 1.00 96.94 98 VAL A O 1
ATOM 756 N N . GLY A 1 99 ? 9.900 4.825 -14.443 1.00 96.44 99 GLY A N 1
ATOM 757 C CA . GLY A 1 99 ? 10.483 5.766 -15.399 1.00 96.44 99 GLY A CA 1
ATOM 758 C C . GLY A 1 99 ? 11.844 5.315 -15.945 1.00 96.44 99 GLY A C 1
ATOM 759 O O . GLY A 1 99 ? 12.073 5.375 -17.154 1.00 96.44 99 GLY A O 1
ATOM 760 N N . GLN A 1 100 ? 12.738 4.816 -15.085 1.00 96.56 100 GLN A N 1
ATOM 761 C CA . GLN A 1 100 ? 14.040 4.275 -15.502 1.00 96.56 100 GLN A CA 1
ATOM 762 C C . GLN A 1 100 ? 13.891 3.083 -16.456 1.00 96.56 100 GLN A C 1
ATOM 764 O O . GLN A 1 100 ? 14.522 3.056 -17.517 1.00 96.56 100 GLN A O 1
ATOM 769 N N . HIS A 1 101 ? 13.041 2.119 -16.100 1.00 96.94 101 HIS A N 1
ATOM 770 C CA . HIS A 1 101 ? 12.759 0.950 -16.928 1.00 96.94 101 HIS A CA 1
ATOM 771 C C . HIS A 1 101 ? 12.195 1.347 -18.303 1.00 96.94 101 HIS A C 1
ATOM 773 O O . HIS A 1 101 ? 12.648 0.846 -19.338 1.00 96.94 101 HIS A O 1
ATOM 779 N N . ASP A 1 102 ? 11.262 2.299 -18.338 1.00 96.94 102 ASP A N 1
ATOM 780 C CA . ASP A 1 102 ? 10.653 2.786 -19.577 1.00 96.94 102 ASP A CA 1
ATOM 781 C C . ASP A 1 102 ? 11.668 3.470 -20.494 1.00 96.94 102 ASP A C 1
ATOM 783 O O . ASP A 1 102 ? 11.660 3.252 -21.710 1.00 96.94 102 ASP A O 1
ATOM 787 N N . VAL A 1 103 ? 12.563 4.287 -19.931 1.00 97.06 103 VAL A N 1
ATOM 788 C CA . VAL A 1 103 ? 13.641 4.933 -20.692 1.00 97.06 103 VAL A CA 1
ATOM 789 C C . VAL A 1 103 ? 14.570 3.883 -21.298 1.00 97.06 103 VAL A C 1
ATOM 791 O O . VAL A 1 103 ? 14.827 3.929 -22.503 1.00 97.06 103 VAL A O 1
ATOM 794 N N . LEU A 1 104 ? 15.029 2.906 -20.511 1.00 95.50 104 LEU A N 1
ATOM 795 C CA . LEU A 1 104 ? 15.914 1.841 -20.998 1.00 95.50 104 LEU A CA 1
ATOM 796 C C . LEU A 1 104 ? 15.250 1.004 -22.100 1.00 95.50 104 LEU A C 1
ATOM 798 O O . LEU A 1 104 ? 15.863 0.738 -23.137 1.00 95.50 104 LEU A O 1
ATOM 802 N N . THR A 1 105 ? 13.969 0.676 -21.936 1.00 94.75 105 THR A N 1
ATOM 803 C CA . THR A 1 105 ? 13.182 -0.061 -22.934 1.00 94.75 105 THR A CA 1
ATOM 804 C C . THR A 1 105 ? 13.030 0.731 -24.237 1.00 94.75 105 THR A C 1
ATOM 806 O O . THR A 1 105 ? 13.218 0.194 -25.334 1.00 94.75 105 THR A O 1
ATOM 809 N N . LYS A 1 106 ? 12.749 2.039 -24.151 1.00 95.94 106 LYS A N 1
ATOM 810 C CA . LYS A 1 106 ? 12.664 2.927 -25.325 1.00 95.94 106 LYS A CA 1
ATOM 811 C C . LYS A 1 106 ? 14.004 3.035 -26.049 1.00 95.94 106 LYS A C 1
ATOM 813 O O . LYS A 1 106 ? 14.036 2.940 -27.279 1.00 95.94 106 LYS A O 1
ATOM 818 N N . LEU A 1 107 ? 15.103 3.178 -25.307 1.00 94.62 107 LEU A N 1
ATOM 819 C CA . LEU A 1 107 ? 16.454 3.194 -25.868 1.00 94.62 107 LEU A CA 1
ATOM 820 C C . LEU A 1 107 ? 16.775 1.877 -26.583 1.00 94.62 107 LEU A C 1
ATOM 822 O O . LEU A 1 107 ? 17.270 1.912 -27.710 1.00 94.62 107 LEU A O 1
ATOM 826 N N . ARG A 1 108 ? 16.397 0.727 -26.005 1.00 93.06 108 ARG A N 1
ATOM 827 C CA . ARG A 1 108 ? 16.562 -0.581 -26.658 1.00 93.06 108 ARG A CA 1
ATOM 828 C C . ARG A 1 108 ? 15.843 -0.645 -27.992 1.00 93.06 108 ARG A C 1
ATOM 830 O O . ARG A 1 108 ? 16.416 -1.055 -29.000 1.00 93.06 108 ARG A O 1
ATOM 837 N N . LYS A 1 109 ? 14.576 -0.228 -28.004 1.00 92.88 109 LYS A N 1
ATOM 838 C CA . LYS A 1 109 ? 13.746 -0.231 -29.210 1.00 92.88 109 LYS A CA 1
ATOM 839 C C . LYS A 1 109 ? 14.349 0.663 -30.292 1.00 92.88 109 LYS A C 1
ATOM 841 O O . LYS A 1 109 ? 14.401 0.251 -31.450 1.00 92.88 109 LYS A O 1
ATOM 846 N N . LYS A 1 110 ? 14.841 1.850 -29.922 1.00 93.94 110 LYS A N 1
ATOM 847 C CA . LYS A 1 110 ? 15.513 2.771 -30.848 1.00 93.94 110 LYS A CA 1
ATOM 848 C C . LYS A 1 110 ? 16.781 2.151 -31.443 1.00 93.94 110 LYS A C 1
ATOM 850 O O . LYS A 1 110 ? 16.909 2.120 -32.663 1.00 93.94 110 LYS A O 1
ATOM 855 N N . GLU A 1 111 ? 17.646 1.570 -30.611 1.00 91.00 111 GLU A N 1
ATOM 856 C CA . GLU A 1 111 ? 18.876 0.901 -31.057 1.00 91.00 111 GLU A CA 1
ATOM 857 C C . GLU A 1 111 ? 18.578 -0.260 -32.028 1.00 91.00 111 GLU A C 1
ATOM 859 O O . GLU A 1 111 ? 19.255 -0.435 -33.042 1.00 91.00 111 GLU A O 1
ATOM 864 N N . LEU A 1 112 ? 17.541 -1.059 -31.750 1.00 90.44 112 LEU A N 1
ATOM 865 C CA . LEU A 1 112 ? 17.119 -2.148 -32.636 1.00 90.44 112 LEU A CA 1
ATOM 866 C C . LEU A 1 112 ? 16.602 -1.632 -33.985 1.00 90.44 112 LEU A C 1
ATOM 868 O O . LEU A 1 112 ? 16.885 -2.239 -35.018 1.00 90.44 112 LEU A O 1
ATOM 872 N N . LEU A 1 113 ? 15.855 -0.525 -33.992 1.00 94.00 113 LEU A N 1
ATOM 873 C CA . LEU A 1 113 ? 15.361 0.101 -35.221 1.00 94.00 113 LEU A CA 1
ATOM 874 C C . LEU A 1 113 ? 16.501 0.684 -36.063 1.00 94.00 113 LEU A C 1
ATOM 876 O O . LEU A 1 113 ? 16.503 0.503 -37.280 1.00 94.00 113 LEU A O 1
ATOM 880 N N . GLU A 1 114 ? 17.477 1.338 -35.436 1.00 93.25 114 GLU A N 1
ATOM 881 C CA . GLU A 1 114 ? 18.672 1.859 -36.113 1.00 93.25 114 GLU A CA 1
ATOM 882 C C . GLU A 1 114 ? 19.487 0.727 -36.744 1.00 93.25 114 GLU A C 1
ATOM 884 O O . GLU A 1 114 ? 19.753 0.763 -37.944 1.00 93.25 114 GLU A O 1
ATOM 889 N N . LYS A 1 115 ? 19.747 -0.357 -36.001 1.00 90.25 115 LYS A N 1
ATOM 890 C CA . LYS A 1 115 ? 20.438 -1.541 -36.540 1.00 90.25 115 LYS A CA 1
ATOM 891 C C . LYS A 1 115 ? 19.717 -2.159 -37.736 1.00 90.25 115 LYS A C 1
ATOM 893 O O . LYS A 1 115 ? 20.367 -2.554 -38.700 1.00 90.25 115 LYS A O 1
ATOM 898 N N . LYS A 1 116 ? 18.381 -2.240 -37.693 1.00 92.50 116 LYS A N 1
ATOM 899 C CA . LYS A 1 116 ? 17.576 -2.721 -38.829 1.00 92.50 116 LYS A CA 1
ATOM 900 C C . LYS A 1 116 ? 17.724 -1.805 -40.046 1.00 92.50 116 LYS A C 1
ATOM 902 O O . LYS A 1 116 ? 17.899 -2.301 -41.154 1.00 92.50 116 LYS A O 1
ATOM 907 N N . ARG A 1 117 ? 17.683 -0.484 -39.850 1.00 93.62 117 ARG A N 1
ATOM 908 C CA . ARG A 1 117 ? 17.859 0.501 -40.932 1.00 93.62 117 ARG A CA 1
ATOM 909 C C . ARG A 1 117 ? 19.245 0.410 -41.565 1.00 93.62 117 ARG A C 1
ATOM 911 O O . ARG A 1 117 ? 19.346 0.419 -42.788 1.00 93.62 117 ARG A O 1
ATOM 918 N N . ASP A 1 118 ? 20.290 0.277 -40.757 1.00 91.94 118 ASP A N 1
ATOM 919 C CA . ASP A 1 118 ? 21.663 0.172 -41.256 1.00 91.94 118 ASP A CA 1
ATOM 920 C C . ASP A 1 118 ? 21.913 -1.142 -41.999 1.00 91.94 118 ASP A C 1
ATOM 922 O O . ASP A 1 118 ? 22.598 -1.144 -43.020 1.00 91.94 118 ASP A O 1
ATOM 926 N N . ALA A 1 119 ? 21.316 -2.248 -41.545 1.00 91.25 119 ALA A N 1
ATOM 927 C CA . ALA A 1 119 ? 21.365 -3.519 -42.266 1.00 91.25 119 ALA A CA 1
ATOM 928 C C . ALA A 1 119 ? 20.717 -3.414 -43.657 1.00 91.25 119 ALA A C 1
ATOM 930 O O . ALA A 1 119 ? 21.289 -3.890 -44.631 1.00 91.25 119 ALA A O 1
ATOM 931 N N . ILE A 1 120 ? 19.569 -2.731 -43.767 1.00 92.38 120 ILE A N 1
ATOM 932 C CA . ILE A 1 120 ? 18.897 -2.489 -45.055 1.00 92.38 120 ILE A CA 1
ATOM 933 C C . ILE A 1 120 ? 19.756 -1.612 -45.973 1.00 92.38 120 ILE A C 1
ATOM 935 O O . ILE A 1 120 ? 19.851 -1.891 -47.164 1.00 92.38 120 ILE A O 1
ATOM 939 N N . ARG A 1 121 ? 20.391 -0.560 -45.439 1.00 90.31 121 ARG A N 1
ATOM 940 C CA . ARG A 1 121 ? 21.267 0.328 -46.223 1.00 90.31 121 ARG A CA 1
ATOM 941 C C . ARG A 1 121 ? 22.497 -0.387 -46.772 1.00 90.31 121 ARG A C 1
ATOM 943 O O . ARG A 1 121 ? 22.885 -0.090 -47.886 1.00 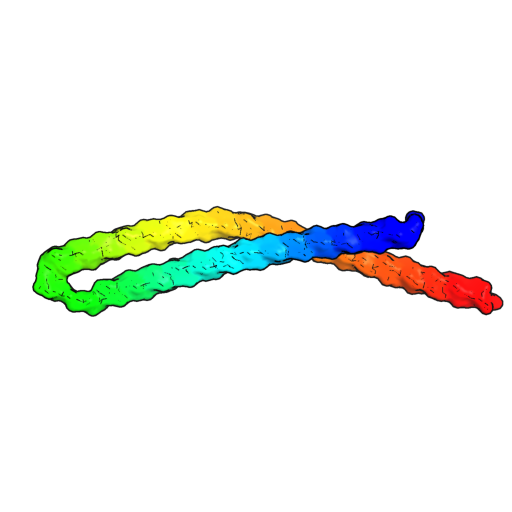90.31 121 ARG A O 1
ATOM 950 N N . LYS A 1 122 ? 23.096 -1.301 -46.003 1.00 87.00 122 LYS A N 1
ATOM 951 C CA . LYS A 1 122 ? 24.279 -2.077 -46.420 1.00 87.00 122 LYS A CA 1
ATOM 952 C C . LYS A 1 122 ? 23.969 -3.190 -47.426 1.00 87.00 122 LYS A C 1
ATOM 954 O O . LYS A 1 122 ? 24.894 -3.725 -48.019 1.00 87.00 122 LYS A O 1
ATOM 959 N N . ALA A 1 123 ? 22.702 -3.577 -47.557 1.00 83.69 123 ALA A N 1
ATOM 960 C CA . ALA A 1 123 ? 22.246 -4.594 -48.503 1.00 83.69 123 ALA A CA 1
ATOM 9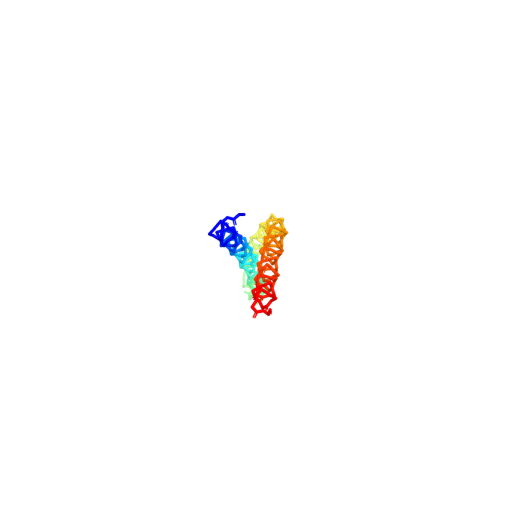61 C C . ALA A 1 123 ? 21.829 -4.009 -49.869 1.00 83.69 123 ALA A C 1
ATOM 963 O O . ALA A 1 123 ? 21.400 -4.762 -50.739 1.00 83.69 123 ALA A O 1
ATOM 964 N N . ARG A 1 124 ? 21.908 -2.682 -50.028 1.00 72.56 124 ARG A N 1
ATOM 965 C CA . ARG A 1 124 ? 21.731 -1.953 -51.288 1.00 72.56 124 ARG A CA 1
ATOM 966 C C . ARG A 1 124 ? 23.091 -1.520 -51.808 1.00 72.56 124 ARG A C 1
ATOM 968 O O . ARG A 1 124 ? 23.227 -1.488 -53.045 1.00 72.56 124 ARG A O 1
#

pLDDT: mean 93.17, std 6.99, range [51.28, 98.12]

Radius of gyration: 27.62 Å; chains: 1; bounding box: 59×18×88 Å

Secondary structure (DSSP, 8-state):
--HHHHHHHHHHHHHHHHHHHHHHHHHHHHHHHHHHHHHHHHHHHHHHHTSPP-SHHHHHHHHHHHHHHHHHHHHHHHHHHHHHHHHHHHHHHHHHHHHHHHHHHHHHHHHHHHHHHHHHHHT-

Sequence (124 aa):
MSKNRFDQLIAIAETLKDVELGKLARLRAQQAALLSQQEDLNASAKQAALLPVQDATDVKMSERYRDWAGNKVKGIDADLVKLSTDVEQARAASAHRVGQHDVLTKLRKKELLEKKRDAIRKAR